Protein AF-A0A1M7CCT6-F1 (afdb_monomer)

Mean predicted aligned error: 11.9 Å

Foldseek 3Di:
DPPPPDDDDDPVVVVVVVVVVPDDPVPDDCVVPDDDPDCVVPDPCPVPDDDDDDDDDDDDPVLQVVLCVPDDPPDHSVNVVVVVVVVVVVVVVVVVVVVVD

Organism: NCBI:txid722472

Secondary structure (DSSP, 8-state):
-----PPPPPHHHHHHHHHHHTS-GGG---TTS------TT--TTTT--PPPPP------HHHHHHHHHH--TTS-HHH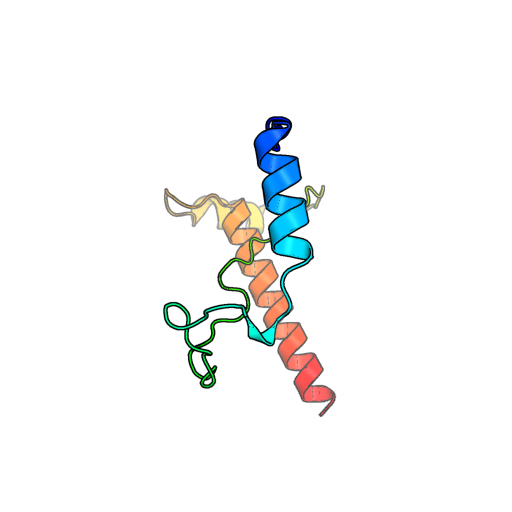HHHHHHHHHHHHHHHHHHHTT-

Radius of gyration: 24.82 Å; Cα contacts (8 Å, |Δi|>4): 13; chains: 1; bounding box: 50×38×59 Å

Nearest PDB structures (foldseek):
  8xgc-assembly1_2  TM=2.099E-01  e=8.785E+00  Saccharomyces cerevisiae

InterPro domains:
  IPR025528 BrnA antitoxin of type II toxin-antitoxin system [PF14384] (35-89)

Sequence (101 aa):
MKKGTSKRLSSKQLAELKSLAALPDSAIDTSDAPELLDWSGAKRGLFYRPVKQQLTLRLDADVVDWFKRHTKSDEGYQTRINRALREYVQGQAARSRRSRA

Structure (mmCIF, N/CA/C/O backbo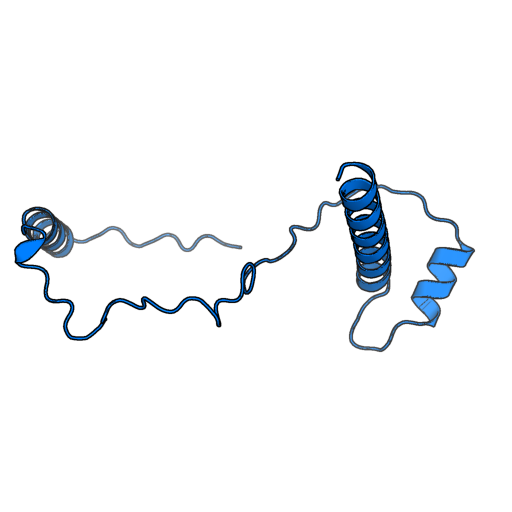ne):
data_AF-A0A1M7CCT6-F1
#
_entry.id   AF-A0A1M7CCT6-F1
#
loop_
_atom_site.group_PDB
_atom_site.id
_atom_site.type_symbol
_atom_site.label_atom_id
_atom_site.label_alt_id
_atom_site.label_comp_id
_atom_site.label_asym_id
_atom_site.label_entity_id
_atom_site.labe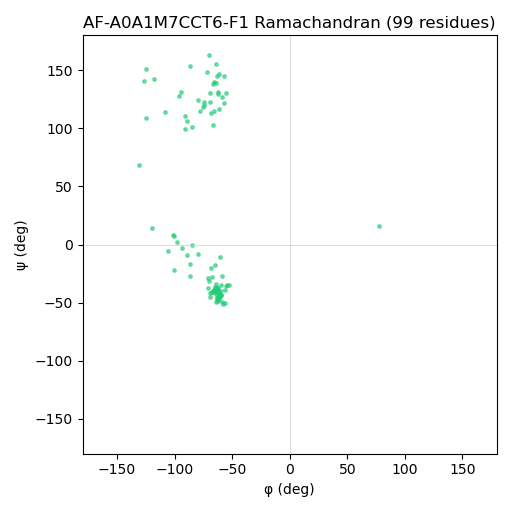l_seq_id
_atom_site.pdbx_PDB_ins_code
_atom_site.Cartn_x
_atom_site.Cartn_y
_atom_site.Cartn_z
_atom_site.occupancy
_atom_site.B_iso_or_equiv
_atom_site.auth_seq_id
_atom_site.auth_comp_id
_atom_site.auth_asym_id
_atom_site.auth_atom_id
_atom_site.pdbx_PDB_model_num
ATOM 1 N N . MET A 1 1 ? 6.993 3.963 8.734 1.00 44.88 1 MET A N 1
ATOM 2 C CA . MET A 1 1 ? 5.982 4.709 9.518 1.00 44.88 1 MET A CA 1
ATOM 3 C C . MET A 1 1 ? 6.361 4.586 10.985 1.00 44.88 1 MET A C 1
ATOM 5 O O . MET A 1 1 ? 6.458 3.461 11.459 1.00 44.88 1 MET A O 1
ATOM 9 N N . LYS A 1 2 ? 6.652 5.690 11.686 1.00 44.38 2 LYS A N 1
ATOM 10 C CA . LYS A 1 2 ? 6.833 5.643 13.145 1.00 44.38 2 LYS A CA 1
ATOM 11 C C . LYS A 1 2 ? 5.459 5.335 13.744 1.00 44.38 2 LYS A C 1
ATOM 13 O O . LYS A 1 2 ? 4.545 6.134 13.570 1.00 44.38 2 LYS A O 1
ATOM 18 N N . LYS A 1 3 ? 5.278 4.158 14.354 1.00 55.00 3 LYS A N 1
ATOM 19 C CA . LYS A 1 3 ? 4.059 3.872 15.122 1.00 55.00 3 LYS A CA 1
ATOM 20 C C . LYS A 1 3 ? 4.017 4.899 16.251 1.00 55.00 3 LYS A C 1
ATOM 22 O O . LYS A 1 3 ? 4.943 4.937 17.057 1.00 55.00 3 LYS A O 1
ATOM 27 N N . GLY A 1 4 ? 3.004 5.762 16.260 1.00 58.41 4 GLY A N 1
ATOM 28 C CA . GLY A 1 4 ? 2.770 6.646 17.394 1.00 58.41 4 GLY A CA 1
ATOM 29 C C . GLY A 1 4 ? 2.598 5.777 18.633 1.00 58.41 4 GLY A C 1
ATOM 30 O O . GLY A 1 4 ? 1.760 4.876 18.644 1.00 58.41 4 GLY A O 1
ATOM 31 N N . THR A 1 5 ? 3.435 5.981 19.643 1.00 63.81 5 THR A N 1
ATOM 32 C CA . THR A 1 5 ? 3.254 5.354 20.946 1.00 63.81 5 THR A CA 1
ATOM 33 C C . THR A 1 5 ? 1.982 5.943 21.549 1.00 63.81 5 THR A C 1
ATOM 35 O O . THR A 1 5 ? 1.959 7.098 21.970 1.00 63.81 5 THR A O 1
ATOM 38 N N . SER A 1 6 ? 0.885 5.180 21.519 1.00 70.69 6 SER A N 1
ATOM 39 C CA . SER A 1 6 ? -0.353 5.585 22.187 1.00 70.69 6 SER A CA 1
ATOM 40 C C . SER A 1 6 ? -0.047 5.853 23.658 1.00 70.69 6 SER A C 1
ATOM 42 O O . SER A 1 6 ? 0.580 5.024 24.323 1.00 70.69 6 SER A O 1
ATOM 44 N N . LYS A 1 7 ? -0.479 7.009 24.173 1.00 80.25 7 LYS A N 1
ATOM 45 C CA . LYS A 1 7 ? -0.404 7.307 25.608 1.00 80.25 7 LYS A CA 1
ATOM 46 C C . LYS A 1 7 ? -1.160 6.222 26.382 1.00 80.25 7 LYS A C 1
ATOM 48 O O . LYS A 1 7 ? -2.167 5.702 25.897 1.00 80.25 7 LYS A O 1
ATOM 53 N N . ARG A 1 8 ? -0.672 5.872 27.577 1.00 85.25 8 ARG A N 1
ATOM 54 C CA . ARG A 1 8 ? -1.404 4.970 28.476 1.00 85.25 8 ARG A CA 1
ATOM 55 C C . ARG A 1 8 ? -2.714 5.627 28.904 1.00 85.25 8 ARG A C 1
ATOM 57 O O . ARG A 1 8 ? -2.739 6.824 29.182 1.00 85.25 8 ARG A O 1
ATOM 64 N N . LEU A 1 9 ? -3.776 4.827 28.948 1.00 86.69 9 LEU A N 1
ATOM 65 C CA . LEU A 1 9 ? -5.090 5.256 29.414 1.00 86.69 9 LEU A CA 1
ATOM 66 C C . LEU A 1 9 ? -5.027 5.606 30.905 1.00 86.69 9 LEU A C 1
ATOM 68 O O . LEU A 1 9 ? -4.372 4.916 31.688 1.00 86.69 9 LEU A O 1
ATOM 72 N N . SER A 1 10 ? -5.717 6.675 31.287 1.00 92.44 10 SER A N 1
ATOM 73 C CA . SER A 1 10 ? -5.933 7.027 32.692 1.00 92.44 10 SER A CA 1
ATOM 74 C C . SER A 1 10 ? -6.887 6.039 33.373 1.00 92.44 10 SER A C 1
ATOM 76 O O . SER A 1 10 ? -7.653 5.327 32.719 1.00 92.44 10 SER A O 1
ATOM 78 N N . SER A 1 11 ? -6.890 6.027 34.707 1.00 91.38 11 SER A N 1
ATOM 79 C CA . SER A 1 11 ? -7.826 5.224 35.506 1.00 91.38 11 SER A CA 1
ATOM 80 C C . SER A 1 11 ? -9.292 5.526 35.175 1.00 91.38 11 SER A C 1
ATOM 82 O O . SER A 1 11 ? -10.092 4.600 35.062 1.00 91.38 11 SER A O 1
ATOM 84 N N . LYS A 1 12 ? -9.629 6.803 34.945 1.00 94.31 12 LYS A N 1
ATOM 85 C CA . LYS A 1 12 ? -10.974 7.238 34.545 1.00 94.31 12 LYS A CA 1
ATOM 86 C C . LYS A 1 12 ? -11.390 6.634 33.200 1.00 94.31 12 LYS A C 1
ATOM 88 O O . LYS A 1 12 ? -12.472 6.070 33.103 1.00 94.31 12 LYS A O 1
ATOM 93 N N . GLN A 1 13 ? -10.508 6.680 32.201 1.00 94.75 13 GLN A N 1
ATOM 94 C CA . GLN A 1 13 ? -10.777 6.107 30.875 1.00 94.75 13 GLN A CA 1
ATOM 95 C C . GLN A 1 13 ? -10.935 4.583 30.924 1.00 94.75 13 GLN A C 1
ATOM 97 O O . GLN A 1 13 ? -11.771 4.023 30.224 1.00 94.75 13 GLN A O 1
ATOM 102 N N . LEU A 1 14 ? -10.161 3.893 31.768 1.00 93.44 14 LEU A N 1
ATOM 103 C CA . LEU A 1 14 ? -10.319 2.450 31.968 1.00 93.44 14 LEU A CA 1
ATOM 104 C C . LEU A 1 14 ? -11.662 2.095 32.619 1.00 93.44 14 LEU A C 1
ATOM 106 O O . LEU A 1 14 ? -12.270 1.095 32.245 1.00 93.44 14 LEU A O 1
ATOM 110 N N . ALA A 1 15 ? -12.121 2.889 33.588 1.00 94.56 15 ALA A N 1
ATOM 111 C CA . ALA A 1 15 ? -13.423 2.691 34.222 1.00 94.56 15 ALA A CA 1
ATOM 112 C C . ALA A 1 15 ? -14.583 2.943 33.241 1.00 94.56 15 ALA A C 1
ATOM 114 O O . ALA A 1 15 ? -15.542 2.173 33.206 1.00 94.56 15 ALA A O 1
ATOM 115 N N . GLU A 1 16 ? -14.461 3.972 32.404 1.00 95.00 16 GLU A N 1
ATOM 116 C CA . GLU A 1 16 ? -15.415 4.277 31.335 1.00 95.00 16 GLU A CA 1
ATOM 117 C C . GLU A 1 16 ? -15.492 3.140 30.306 1.00 95.00 16 GLU A C 1
ATOM 119 O O . GLU A 1 16 ? -16.577 2.632 30.042 1.00 95.00 16 GLU A O 1
ATOM 124 N N . LEU A 1 17 ? -14.349 2.640 29.819 1.00 93.69 17 LEU A N 1
ATOM 125 C CA . LEU A 1 17 ? -14.311 1.496 28.899 1.00 93.69 17 LEU A CA 1
ATOM 126 C C . LEU A 1 17 ? -14.931 0.230 29.498 1.00 93.69 17 LEU A C 1
ATOM 128 O O . LEU A 1 17 ? -15.635 -0.488 28.795 1.00 93.69 17 LEU A O 1
ATOM 132 N N . LYS A 1 18 ? -14.697 -0.047 30.788 1.00 95.25 18 LYS A N 1
ATOM 133 C CA . LYS A 1 18 ? -15.346 -1.175 31.478 1.00 95.25 18 LYS A CA 1
ATOM 134 C C . LYS A 1 18 ? -16.863 -1.014 31.540 1.00 95.25 18 LYS A C 1
ATOM 136 O O . LYS A 1 18 ? -17.570 -2.004 31.414 1.00 95.25 18 LYS A O 1
ATOM 141 N N . SER A 1 19 ? -17.340 0.215 31.729 1.00 93.19 19 SER A N 1
ATOM 142 C CA . SER A 1 19 ? -18.774 0.517 31.768 1.00 93.19 19 SER A CA 1
ATOM 143 C C . SER A 1 19 ? -19.405 0.343 30.385 1.00 93.19 19 SER A C 1
ATOM 145 O O . SER A 1 19 ? -20.430 -0.317 30.266 1.00 93.19 19 SER A O 1
ATOM 147 N N . LEU A 1 20 ? -18.750 0.850 29.334 1.00 92.56 20 LEU A N 1
ATOM 148 C CA . LEU A 1 20 ? -19.189 0.681 27.945 1.00 92.56 20 LEU A CA 1
ATOM 149 C C . LEU A 1 20 ? -19.187 -0.789 27.509 1.00 92.56 20 LEU A C 1
ATOM 151 O O . LEU A 1 20 ? -20.123 -1.229 26.859 1.00 92.56 20 LEU A O 1
ATOM 155 N N . ALA A 1 21 ? -18.177 -1.568 27.902 1.00 92.88 21 ALA A N 1
ATOM 156 C CA . ALA A 1 21 ? -18.097 -2.992 27.570 1.00 92.88 21 ALA A CA 1
ATOM 157 C C . ALA A 1 21 ? -19.162 -3.853 28.274 1.00 92.88 21 ALA A C 1
ATOM 159 O O . ALA A 1 21 ? -19.423 -4.970 27.839 1.00 92.88 21 ALA A O 1
ATOM 160 N N . ALA A 1 22 ? -19.741 -3.363 29.374 1.00 94.62 22 ALA A N 1
ATOM 161 C CA . ALA A 1 22 ? -20.829 -4.028 30.087 1.00 94.62 22 ALA A CA 1
ATOM 162 C C . ALA A 1 22 ? -22.222 -3.629 29.564 1.00 94.62 22 ALA A C 1
ATOM 164 O O . ALA A 1 22 ? -23.217 -4.225 29.979 1.00 94.62 22 ALA A O 1
ATOM 165 N N . LEU A 1 23 ? -22.307 -2.622 28.686 1.00 93.94 23 LEU A N 1
ATOM 166 C CA . LEU A 1 23 ? -23.555 -2.203 28.059 1.00 93.94 23 LEU A CA 1
ATOM 167 C C . LEU A 1 23 ? -24.020 -3.291 27.068 1.00 93.94 23 LEU A C 1
ATOM 169 O O . LEU A 1 23 ? -23.214 -3.732 26.250 1.00 93.94 23 LEU A O 1
ATOM 173 N N . PRO A 1 24 ? -25.288 -3.737 27.113 1.00 95.44 24 PRO A N 1
ATOM 174 C CA . PRO A 1 24 ? -25.804 -4.690 26.135 1.00 95.44 24 PRO A CA 1
ATOM 175 C C . PRO A 1 24 ? -25.995 -4.030 24.763 1.00 95.44 24 PRO A C 1
ATOM 177 O O . PRO A 1 24 ? -26.385 -2.865 24.687 1.00 95.44 24 PRO A O 1
ATOM 180 N N . ASP A 1 25 ? -25.827 -4.805 23.688 1.00 90.31 25 ASP A N 1
ATOM 181 C CA . ASP A 1 25 ? -25.942 -4.317 22.304 1.00 90.31 25 ASP A CA 1
ATOM 182 C C . ASP A 1 25 ? -27.280 -3.616 22.014 1.00 90.31 25 ASP A C 1
ATOM 184 O O . ASP A 1 25 ? -27.325 -2.622 21.298 1.00 90.31 25 ASP A O 1
ATOM 188 N N . SER A 1 26 ? -28.375 -4.074 22.629 1.00 91.69 26 SER A N 1
ATOM 189 C CA . SER A 1 26 ? -29.710 -3.478 22.471 1.00 91.69 26 SER A CA 1
ATOM 190 C C . SER A 1 26 ? -29.833 -2.052 23.017 1.00 91.69 26 SER A C 1
ATOM 192 O O . SER A 1 26 ? -30.809 -1.372 22.717 1.00 91.69 26 SER A O 1
ATOM 194 N N . ALA A 1 27 ? -28.900 -1.626 23.871 1.00 91.94 27 ALA A N 1
ATOM 195 C CA . ALA A 1 27 ? -28.854 -0.281 24.435 1.00 91.94 27 ALA A CA 1
ATOM 196 C C . ALA A 1 27 ? -27.882 0.644 23.678 1.00 91.94 27 ALA A C 1
ATOM 198 O O . ALA A 1 27 ? -27.710 1.795 24.080 1.00 91.94 27 ALA A O 1
ATOM 199 N N . ILE A 1 28 ? -27.240 0.161 22.608 1.00 90.81 28 ILE A N 1
ATOM 200 C CA . ILE A 1 28 ? -26.365 0.972 21.760 1.00 90.81 28 ILE A CA 1
ATOM 201 C C . ILE A 1 28 ? -27.234 1.820 20.827 1.00 90.81 28 ILE A C 1
ATOM 203 O O . ILE A 1 28 ? -27.929 1.301 19.954 1.00 90.81 28 ILE A O 1
ATOM 207 N N . ASP A 1 29 ? -27.176 3.137 21.005 1.00 90.44 29 ASP A N 1
ATOM 208 C CA . ASP A 1 29 ? -27.789 4.092 20.086 1.00 90.44 29 ASP A CA 1
ATOM 209 C C . ASP A 1 29 ? -26.959 4.182 18.796 1.00 90.44 29 ASP A C 1
ATOM 211 O O . ASP A 1 29 ? -25.761 4.456 18.836 1.00 90.44 29 ASP A O 1
ATOM 215 N N . THR A 1 30 ? -27.602 3.915 17.660 1.00 90.88 30 THR A N 1
ATOM 216 C CA . THR A 1 30 ? -27.013 3.969 16.308 1.00 90.88 30 THR A CA 1
ATOM 217 C C . THR A 1 30 ? -27.722 4.987 15.413 1.00 90.88 30 THR A C 1
ATOM 219 O O . THR A 1 30 ? -27.548 4.982 14.194 1.00 90.88 30 THR A O 1
ATOM 222 N N . SER A 1 31 ? -28.537 5.874 15.995 1.00 90.62 31 SER A N 1
ATOM 223 C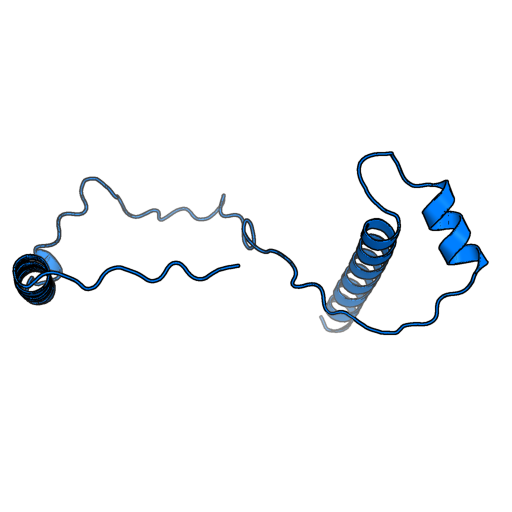 CA . SER A 1 31 ? -29.350 6.846 15.252 1.00 90.62 31 SER A CA 1
ATOM 224 C C . SER A 1 31 ? -28.536 7.802 14.368 1.00 90.62 31 SER A C 1
ATOM 226 O O . SER A 1 31 ? -29.041 8.264 13.342 1.00 90.62 31 SER A O 1
ATOM 228 N N . ASP A 1 32 ? -27.278 8.071 14.718 1.00 92.38 32 ASP A N 1
ATOM 229 C CA . ASP A 1 32 ? -26.340 8.909 13.964 1.00 92.38 32 ASP A CA 1
ATOM 230 C C . ASP A 1 32 ? -25.559 8.149 12.875 1.00 92.38 32 ASP A C 1
ATOM 232 O O . ASP A 1 32 ? -25.001 8.764 11.961 1.00 92.38 32 ASP A O 1
ATOM 236 N N . ALA A 1 33 ? -25.540 6.819 12.942 1.00 89.06 33 ALA A N 1
ATOM 237 C CA . ALA A 1 33 ? -24.807 5.936 12.046 1.00 89.06 33 ALA A CA 1
ATOM 238 C C . ALA A 1 33 ? -25.724 4.816 11.518 1.00 89.06 33 ALA A C 1
ATOM 240 O O . ALA A 1 33 ? -25.533 3.647 11.865 1.00 89.06 33 ALA A O 1
ATOM 241 N N . PRO A 1 34 ? -26.716 5.149 10.666 1.00 87.12 34 PRO A N 1
ATOM 242 C CA . PRO A 1 34 ? -27.633 4.157 10.121 1.00 87.12 34 PRO A CA 1
ATOM 243 C C . PRO A 1 34 ? -26.886 3.112 9.285 1.00 87.12 34 PRO A C 1
ATOM 245 O O . PRO A 1 34 ? -25.912 3.416 8.589 1.00 87.12 34 PRO A O 1
ATOM 248 N N . GLU A 1 35 ? -27.374 1.873 9.315 1.00 87.62 35 GLU A N 1
ATOM 249 C CA . GLU A 1 35 ? -26.789 0.783 8.539 1.00 87.62 35 GLU A CA 1
ATOM 250 C C . GLU A 1 35 ? -26.874 1.054 7.030 1.00 87.62 35 GLU A C 1
ATOM 252 O O . GLU A 1 35 ? -27.937 1.343 6.475 1.00 87.62 35 GLU A O 1
ATOM 257 N N . LEU A 1 36 ? -25.740 0.915 6.337 1.00 88.31 36 LEU A N 1
ATOM 258 C CA . LEU A 1 36 ? -25.689 1.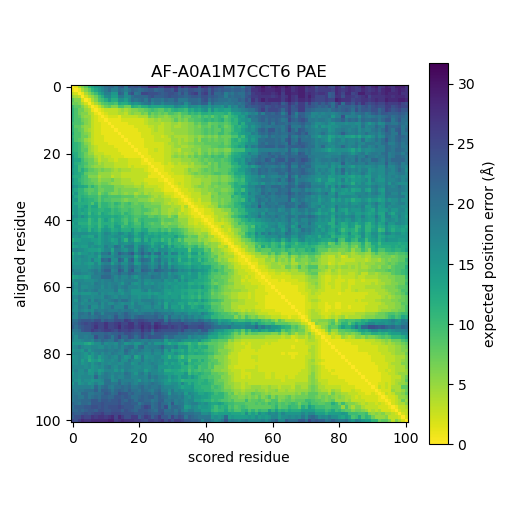008 4.883 1.00 88.31 36 LEU A CA 1
ATOM 259 C C . LEU A 1 36 ? -25.920 -0.375 4.262 1.00 88.31 36 LEU A C 1
ATOM 261 O O . LEU A 1 36 ? -25.039 -1.237 4.278 1.00 88.31 36 LEU A O 1
ATOM 265 N N . LEU A 1 37 ? -27.109 -0.574 3.693 1.00 88.69 37 LEU A N 1
ATOM 266 C CA . LEU A 1 37 ? -27.490 -1.826 3.030 1.00 88.69 37 LEU A CA 1
ATOM 267 C C . LEU A 1 37 ? -27.076 -1.878 1.550 1.00 88.69 37 LEU A C 1
ATOM 269 O O . LEU A 1 37 ? -26.838 -2.962 1.019 1.00 88.69 37 LEU A O 1
ATOM 273 N N . ASP A 1 38 ? -26.963 -0.727 0.879 1.00 90.44 38 ASP A N 1
ATOM 274 C CA . ASP A 1 38 ? -26.544 -0.664 -0.523 1.00 90.44 38 ASP A CA 1
ATOM 275 C C . ASP A 1 38 ? -25.020 -0.513 -0.650 1.00 90.44 38 ASP A C 1
ATOM 277 O O . ASP A 1 38 ? -24.439 0.533 -0.358 1.00 90.44 38 ASP A O 1
ATOM 281 N N . TRP A 1 39 ? -24.375 -1.571 -1.141 1.00 88.00 39 TRP A N 1
ATOM 282 C CA . TRP A 1 39 ? -22.932 -1.627 -1.384 1.00 88.00 39 TRP A CA 1
ATOM 283 C C . TRP A 1 39 ? -22.553 -1.447 -2.860 1.00 88.00 39 TRP A C 1
ATOM 285 O O . TRP A 1 39 ? -21.383 -1.614 -3.215 1.00 88.00 39 TRP A O 1
ATOM 295 N N . SER A 1 40 ? -23.501 -1.099 -3.734 1.00 87.62 40 SER A N 1
ATOM 296 C CA . SER A 1 40 ? -23.283 -0.957 -5.182 1.00 87.62 40 SER A CA 1
ATOM 297 C C . SER A 1 40 ? -22.154 0.028 -5.533 1.00 87.62 40 SER A C 1
ATOM 299 O O . SER A 1 40 ? -21.364 -0.222 -6.445 1.00 87.62 40 SER A O 1
ATOM 301 N N . GLY A 1 41 ? -22.009 1.110 -4.760 1.00 84.06 41 GLY A N 1
ATOM 302 C CA . GLY A 1 41 ? -20.945 2.110 -4.906 1.00 84.06 41 GLY A CA 1
ATOM 303 C C . GLY A 1 41 ? -19.617 1.784 -4.205 1.00 84.06 41 GLY A C 1
ATOM 304 O O . GLY A 1 41 ? -18.675 2.582 -4.271 1.00 84.06 41 GLY A O 1
ATOM 305 N N . ALA A 1 42 ? -19.504 0.648 -3.511 1.00 84.88 42 ALA A N 1
ATOM 306 C CA . ALA A 1 42 ? -18.341 0.355 -2.682 1.00 84.88 42 ALA A CA 1
ATOM 307 C C . ALA A 1 42 ? -17.073 0.096 -3.520 1.00 84.88 42 ALA A C 1
ATOM 309 O O . ALA A 1 42 ? -16.987 -0.828 -4.333 1.00 84.88 42 ALA A O 1
ATOM 310 N N . LYS A 1 43 ? -16.020 0.886 -3.277 1.00 82.25 43 LYS A N 1
ATOM 311 C CA . LYS A 1 43 ? -14.719 0.731 -3.947 1.00 82.25 43 LYS A CA 1
ATOM 312 C C . LYS A 1 43 ? -13.808 -0.199 -3.154 1.00 82.25 43 LYS A C 1
ATOM 314 O O . LYS A 1 43 ? -13.139 0.212 -2.204 1.00 82.25 43 LYS A O 1
ATOM 319 N N . ARG A 1 44 ? -13.721 -1.461 -3.579 1.00 76.69 44 ARG A N 1
ATOM 320 C CA . ARG A 1 44 ? -12.743 -2.404 -3.014 1.00 76.69 44 ARG A CA 1
ATOM 321 C C . ARG A 1 44 ? -11.318 -1.918 -3.278 1.00 76.69 44 ARG A C 1
ATOM 323 O O . ARG A 1 44 ? -10.964 -1.589 -4.405 1.00 76.69 44 ARG A O 1
ATOM 330 N N . GLY A 1 45 ? -10.492 -1.906 -2.233 1.00 73.88 45 GLY A N 1
ATOM 331 C CA . GLY A 1 45 ? -9.076 -1.556 -2.348 1.00 73.88 45 GLY A CA 1
ATOM 332 C C . GLY A 1 45 ? -8.783 -0.059 -2.478 1.00 73.88 45 GLY A C 1
ATOM 333 O O . GLY A 1 45 ? -7.658 0.282 -2.826 1.00 73.88 45 GLY A O 1
ATOM 334 N N . LEU A 1 46 ? -9.732 0.833 -2.161 1.00 76.06 46 LEU A N 1
ATOM 335 C CA . LEU A 1 46 ? -9.525 2.291 -2.220 1.00 76.06 46 LEU A CA 1
ATOM 336 C C . LEU A 1 46 ? -8.278 2.759 -1.443 1.00 76.06 46 LEU A C 1
ATOM 338 O O . LEU A 1 46 ? -7.577 3.670 -1.874 1.00 76.06 46 LEU A O 1
ATOM 342 N N . PHE A 1 47 ? -7.968 2.100 -0.323 1.00 78.00 47 PHE A N 1
ATOM 343 C CA . PHE A 1 47 ? -6.800 2.404 0.511 1.00 78.00 47 PHE A CA 1
ATOM 344 C C . PHE A 1 47 ? -5.616 1.456 0.297 1.00 78.00 47 PHE A C 1
ATOM 346 O O . PHE A 1 47 ? -4.633 1.522 1.041 1.00 78.00 47 PHE A O 1
ATOM 353 N N . TYR A 1 48 ? -5.685 0.564 -0.694 1.00 79.25 48 TYR A N 1
ATOM 354 C CA . TYR A 1 48 ? -4.599 -0.365 -0.965 1.00 79.25 48 TYR A CA 1
ATOM 355 C C . TYR A 1 48 ? -3.358 0.399 -1.436 1.00 79.25 48 TYR A C 1
ATOM 357 O O . TYR A 1 48 ? -3.333 1.001 -2.509 1.00 79.25 48 TYR A O 1
ATOM 365 N N . ARG A 1 49 ? -2.301 0.346 -0.624 1.00 76.25 49 ARG A N 1
ATOM 366 C CA . ARG A 1 49 ? -0.974 0.855 -0.971 1.00 76.25 49 ARG A CA 1
ATOM 367 C C . ARG A 1 49 ? -0.045 -0.335 -1.186 1.00 76.25 49 ARG A C 1
ATOM 369 O O . ARG A 1 49 ? 0.221 -1.057 -0.225 1.00 76.25 49 ARG A O 1
ATOM 376 N N . PRO A 1 50 ? 0.453 -0.563 -2.413 1.00 78.94 50 PRO A N 1
ATOM 377 C CA . PRO A 1 50 ? 1.405 -1.632 -2.657 1.00 78.94 50 PRO A CA 1
ATOM 378 C C . PRO A 1 50 ? 2.655 -1.450 -1.795 1.00 78.94 50 PRO A C 1
ATOM 380 O O . PRO A 1 50 ? 3.293 -0.396 -1.832 1.00 78.94 50 PRO A O 1
ATOM 383 N N . VAL A 1 51 ? 3.026 -2.489 -1.052 1.00 84.44 51 VAL A N 1
ATOM 384 C CA . VAL A 1 51 ? 4.323 -2.539 -0.377 1.00 84.44 51 VAL A CA 1
ATOM 385 C C . VAL A 1 51 ? 5.383 -2.802 -1.443 1.00 84.44 51 VAL A C 1
ATOM 387 O O . VAL A 1 51 ? 5.316 -3.800 -2.157 1.00 84.44 51 VAL A O 1
ATOM 390 N N . LYS A 1 52 ? 6.337 -1.880 -1.593 1.00 83.62 52 LYS A N 1
ATOM 391 C CA . LYS A 1 52 ? 7.477 -2.059 -2.498 1.00 83.62 52 LYS A CA 1
ATOM 392 C C . LYS A 1 52 ? 8.502 -2.957 -1.811 1.00 83.62 52 LYS A C 1
ATOM 394 O O . LYS A 1 52 ? 8.950 -2.637 -0.714 1.00 83.62 52 LYS A O 1
ATOM 399 N N . GLN A 1 53 ? 8.878 -4.050 -2.462 1.00 86.44 53 GLN A N 1
ATOM 400 C CA . GLN A 1 53 ? 9.975 -4.904 -2.021 1.00 86.44 53 GLN A CA 1
ATOM 401 C C . GLN A 1 53 ? 11.243 -4.512 -2.783 1.00 86.44 53 GLN A C 1
ATOM 403 O O . GLN A 1 53 ? 11.225 -4.430 -4.011 1.00 86.44 53 GLN A O 1
ATOM 408 N N . GLN A 1 54 ? 12.333 -4.248 -2.062 1.00 87.81 54 GLN A N 1
ATOM 409 C CA . GLN A 1 54 ? 13.634 -4.005 -2.678 1.00 87.81 54 GLN A CA 1
ATOM 410 C C . GLN A 1 54 ? 14.211 -5.343 -3.150 1.00 87.81 54 GLN A C 1
ATOM 412 O O . GLN A 1 54 ? 14.437 -6.244 -2.346 1.00 87.81 54 GLN A O 1
ATOM 417 N N . LEU A 1 55 ? 14.424 -5.467 -4.458 1.00 88.31 55 LEU A N 1
ATOM 418 C CA . LEU A 1 55 ? 15.006 -6.638 -5.107 1.00 88.31 55 LEU A CA 1
ATOM 419 C C . LEU A 1 55 ? 16.188 -6.183 -5.967 1.00 88.31 55 LEU A C 1
ATOM 421 O O . LEU A 1 55 ? 16.098 -5.161 -6.647 1.00 88.31 55 LEU A O 1
ATOM 425 N N . THR A 1 56 ? 17.266 -6.965 -5.983 1.00 91.38 56 THR A N 1
ATOM 426 C CA . THR A 1 56 ? 18.347 -6.802 -6.961 1.00 91.38 56 THR A CA 1
ATOM 427 C C . THR A 1 56 ? 17.971 -7.562 -8.233 1.00 91.38 56 THR A C 1
ATOM 429 O O . THR A 1 56 ? 18.078 -8.785 -8.278 1.00 91.38 56 THR A O 1
ATOM 432 N N . LEU A 1 57 ? 17.500 -6.846 -9.255 1.00 90.69 57 LEU A N 1
ATOM 433 C CA . LEU A 1 57 ? 17.128 -7.392 -10.565 1.00 90.69 57 LEU A CA 1
ATOM 434 C C . LEU A 1 57 ? 18.013 -6.773 -11.652 1.00 90.69 57 LEU A C 1
ATOM 436 O O . LEU A 1 57 ? 18.322 -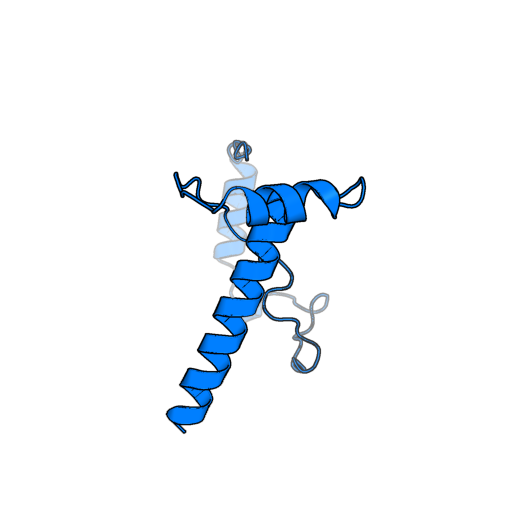5.583 -11.596 1.00 90.69 57 LEU A O 1
ATOM 440 N N . ARG A 1 58 ? 18.390 -7.573 -12.653 1.00 93.19 58 ARG A N 1
ATOM 441 C CA . ARG A 1 58 ? 19.044 -7.082 -13.870 1.00 93.19 58 ARG A CA 1
ATOM 442 C C . ARG A 1 58 ? 17.988 -6.845 -14.947 1.00 93.19 58 ARG A C 1
ATOM 444 O O . ARG A 1 58 ? 17.145 -7.706 -15.171 1.00 93.19 58 ARG A O 1
ATOM 451 N N . LEU A 1 59 ? 18.044 -5.677 -15.572 1.00 93.06 59 LEU A N 1
ATOM 452 C CA . LEU A 1 59 ? 17.237 -5.289 -16.726 1.00 93.06 59 LEU A CA 1
ATOM 453 C C . LEU A 1 59 ? 18.191 -4.864 -17.839 1.00 93.06 59 LEU A C 1
ATOM 455 O O . LEU A 1 59 ? 19.278 -4.360 -17.540 1.00 93.06 59 LEU A O 1
ATOM 459 N N . ASP A 1 60 ? 17.773 -5.041 -19.087 1.00 96.12 60 ASP A N 1
ATOM 460 C CA . ASP A 1 60 ? 18.572 -4.633 -20.237 1.00 96.12 60 ASP A CA 1
ATOM 461 C C . ASP A 1 60 ? 18.788 -3.115 -20.249 1.00 96.12 60 ASP A C 1
ATOM 463 O O . ASP A 1 60 ? 17.940 -2.323 -19.814 1.00 96.12 60 ASP A O 1
ATOM 467 N N . ALA A 1 61 ? 19.972 -2.707 -20.704 1.00 95.81 61 ALA A N 1
ATOM 468 C CA . ALA A 1 61 ? 20.402 -1.314 -20.645 1.00 95.81 61 ALA A CA 1
ATOM 469 C C . ALA A 1 61 ? 19.514 -0.400 -21.503 1.00 95.81 61 ALA A C 1
ATOM 471 O O . ALA A 1 61 ? 19.164 0.699 -21.075 1.00 95.81 61 ALA A O 1
ATOM 472 N N . ASP A 1 62 ? 19.095 -0.877 -22.673 1.00 96.38 62 ASP A N 1
ATOM 473 C CA . ASP A 1 62 ? 18.209 -0.175 -23.602 1.00 96.38 62 ASP A CA 1
ATOM 474 C C . ASP A 1 62 ? 16.807 0.047 -23.017 1.00 96.38 62 ASP A C 1
ATOM 476 O O . ASP A 1 62 ? 16.257 1.146 -23.123 1.00 96.38 62 ASP A O 1
ATOM 480 N N . VAL A 1 63 ? 16.255 -0.949 -22.320 1.00 94.62 63 VAL A N 1
ATOM 481 C CA . VAL A 1 63 ? 14.972 -0.848 -21.616 1.00 94.62 63 VAL A CA 1
ATOM 482 C C . VAL A 1 63 ? 15.065 0.204 -20.515 1.00 94.62 63 VAL A C 1
ATOM 484 O O . VAL A 1 63 ? 14.204 1.084 -20.411 1.00 94.62 63 VAL A O 1
ATOM 487 N N . VAL A 1 64 ? 16.121 0.154 -19.699 1.00 94.00 64 VAL A N 1
ATOM 488 C CA . VAL A 1 64 ? 16.340 1.138 -18.630 1.00 94.00 64 VAL A CA 1
ATOM 489 C C . VAL A 1 64 ? 16.480 2.548 -19.207 1.00 94.00 64 VAL A C 1
ATOM 491 O O . VAL A 1 64 ? 15.861 3.486 -18.692 1.00 94.00 64 VAL A O 1
ATOM 494 N N . ASP A 1 65 ? 17.252 2.706 -20.278 1.00 95.31 65 ASP A N 1
ATOM 495 C CA . ASP A 1 65 ? 17.463 3.992 -20.938 1.00 95.31 65 ASP A CA 1
ATOM 496 C C . ASP A 1 65 ? 16.184 4.535 -21.569 1.00 95.31 65 ASP A C 1
ATOM 498 O O . ASP A 1 65 ? 15.899 5.732 -21.446 1.00 95.31 65 ASP A O 1
ATOM 502 N N . TRP A 1 66 ? 15.363 3.671 -22.165 1.00 95.06 66 TRP A N 1
ATOM 503 C CA . TRP A 1 66 ? 14.049 4.055 -22.660 1.00 95.06 66 TRP A CA 1
ATOM 504 C C . TRP A 1 66 ? 13.194 4.629 -21.528 1.00 95.06 66 TRP A C 1
ATOM 506 O O . TRP A 1 66 ? 12.698 5.753 -21.643 1.00 95.06 66 TRP A O 1
ATOM 516 N N . PHE A 1 67 ? 13.083 3.927 -20.394 1.00 93.88 67 PHE A N 1
ATOM 517 C CA . PHE A 1 67 ? 12.278 4.408 -19.269 1.00 93.88 67 PHE A CA 1
ATOM 518 C C . PHE A 1 67 ? 12.802 5.720 -18.693 1.00 93.88 67 PHE A C 1
ATOM 520 O O . PHE A 1 67 ? 11.982 6.579 -18.377 1.00 93.88 67 PHE A O 1
ATOM 527 N N . LYS A 1 68 ? 14.126 5.903 -18.596 1.00 91.75 68 LYS A N 1
ATOM 528 C CA . LYS A 1 68 ? 14.746 7.164 -18.151 1.00 91.75 68 LYS A CA 1
ATOM 529 C C . LYS A 1 68 ? 14.413 8.336 -19.075 1.00 91.75 68 LYS A C 1
ATOM 531 O O . LYS A 1 68 ? 14.073 9.405 -18.584 1.00 91.75 68 LYS A O 1
ATOM 536 N N . ARG A 1 69 ? 14.484 8.143 -20.396 1.00 92.00 69 ARG A N 1
ATOM 537 C CA . ARG A 1 69 ? 14.213 9.205 -21.387 1.00 92.00 69 ARG A CA 1
ATOM 538 C C . ARG A 1 69 ? 12.739 9.590 -21.459 1.00 92.00 69 ARG A C 1
ATOM 540 O O . ARG A 1 69 ? 12.421 10.727 -21.785 1.00 92.00 69 ARG A O 1
ATOM 547 N N . HIS A 1 70 ? 11.843 8.653 -21.162 1.00 86.94 70 HIS A N 1
ATOM 548 C CA . HIS A 1 70 ? 10.411 8.869 -21.331 1.00 86.94 70 HIS A CA 1
ATOM 549 C C . HIS A 1 70 ? 9.712 9.378 -20.063 1.00 86.94 70 HIS A C 1
ATOM 551 O O . HIS A 1 70 ? 8.511 9.641 -20.131 1.00 86.94 70 HIS A O 1
ATOM 557 N N . THR A 1 71 ? 10.387 9.538 -18.914 1.00 82.44 71 THR A N 1
ATOM 558 C CA . THR A 1 71 ? 9.753 10.037 -17.675 1.00 82.44 71 THR A CA 1
ATOM 559 C C . THR A 1 71 ? 9.304 11.494 -17.775 1.00 82.44 71 THR A C 1
ATOM 561 O O . THR A 1 71 ? 10.050 12.341 -18.252 1.00 82.44 71 THR A O 1
ATOM 564 N N . LYS A 1 72 ? 8.112 11.801 -17.250 1.00 72.75 72 LYS A N 1
ATOM 565 C CA . LYS A 1 72 ? 7.677 13.177 -16.957 1.00 72.75 72 LYS A CA 1
ATOM 566 C C . LYS A 1 72 ? 8.164 13.556 -15.551 1.00 72.75 72 LYS A C 1
ATOM 568 O O . LYS A 1 72 ? 8.385 12.670 -14.730 1.00 72.75 72 LYS A O 1
ATOM 573 N N . SER A 1 73 ? 8.360 14.852 -15.308 1.00 60.94 73 SER A N 1
ATOM 574 C CA . SER A 1 73 ? 9.136 15.404 -14.182 1.00 60.94 73 SER A CA 1
ATOM 575 C C . SER A 1 73 ? 8.640 15.051 -12.767 1.00 60.94 73 SER A C 1
ATOM 577 O O . SER A 1 73 ? 9.346 15.317 -11.798 1.00 60.94 73 SER A O 1
ATOM 579 N N . ASP A 1 74 ? 7.452 14.471 -12.630 1.00 73.00 74 ASP A N 1
ATOM 580 C CA . ASP A 1 74 ? 6.796 14.107 -11.373 1.00 73.00 74 ASP A CA 1
ATOM 581 C C . ASP A 1 74 ? 6.911 12.610 -11.017 1.00 73.00 74 ASP A C 1
ATOM 583 O O . ASP A 1 74 ? 6.814 12.239 -9.845 1.00 73.00 74 ASP A O 1
ATOM 587 N N . GLU A 1 75 ? 7.164 11.733 -11.995 1.00 79.94 75 GLU A N 1
ATOM 588 C CA . GLU A 1 75 ? 7.189 10.278 -11.812 1.00 79.94 75 GLU A CA 1
ATOM 589 C C . GLU A 1 75 ? 8.523 9.667 -12.281 1.00 79.94 75 GLU A C 1
ATOM 591 O O . GLU A 1 75 ? 8.794 9.549 -13.476 1.00 79.94 75 GLU A O 1
ATOM 596 N N . GLY A 1 76 ? 9.351 9.210 -11.333 1.00 88.25 76 GLY A N 1
ATOM 597 C CA . GLY A 1 76 ? 10.646 8.582 -11.629 1.00 88.25 76 GLY A CA 1
ATOM 598 C C . GLY A 1 76 ? 10.550 7.264 -12.417 1.00 88.25 76 GLY A C 1
ATOM 599 O O . GLY A 1 76 ? 9.563 6.527 -12.337 1.00 88.25 76 GLY A O 1
ATOM 600 N N . TYR A 1 77 ? 11.623 6.919 -13.138 1.00 91.62 77 TYR A N 1
ATOM 601 C CA . TYR A 1 77 ? 11.650 5.795 -14.090 1.00 91.62 77 TYR A CA 1
ATOM 602 C C . TYR A 1 77 ? 11.342 4.438 -13.436 1.00 91.62 77 TYR A C 1
ATOM 604 O O . TYR A 1 77 ? 10.650 3.609 -14.022 1.00 91.62 77 TYR A O 1
ATOM 612 N N . GLN A 1 78 ? 11.764 4.231 -12.184 1.00 89.81 78 GLN A N 1
ATOM 613 C CA . GLN A 1 78 ? 11.481 3.008 -11.422 1.00 89.81 78 GLN A CA 1
ATOM 614 C C . GLN A 1 78 ? 9.980 2.799 -11.179 1.00 89.81 78 GLN A C 1
ATOM 616 O O . GLN A 1 78 ? 9.488 1.672 -11.238 1.00 89.81 78 GLN A O 1
ATOM 621 N N . THR A 1 79 ? 9.230 3.877 -10.925 1.00 89.50 79 THR A N 1
ATOM 622 C CA . THR A 1 79 ? 7.775 3.800 -10.733 1.00 89.50 79 THR A CA 1
ATOM 623 C C . THR A 1 79 ? 7.091 3.359 -12.024 1.00 89.50 79 THR A C 1
ATOM 625 O O . THR A 1 79 ? 6.195 2.515 -11.981 1.00 89.50 79 THR A O 1
ATOM 628 N N . ARG A 1 80 ? 7.572 3.842 -13.175 1.00 90.88 80 ARG A N 1
ATOM 629 C CA . ARG A 1 80 ? 7.049 3.453 -14.490 1.00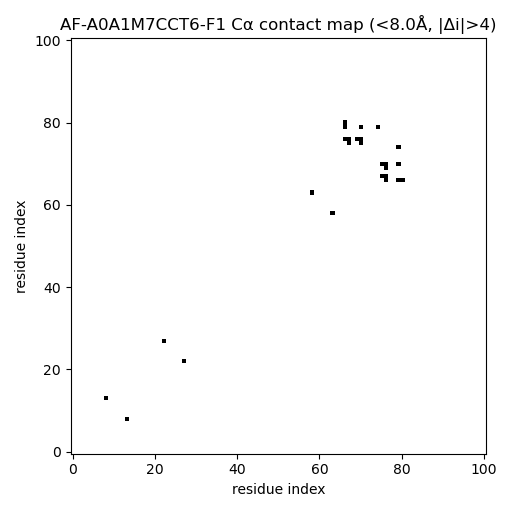 90.88 80 ARG A CA 1
ATOM 630 C C . ARG A 1 80 ? 7.359 2.013 -14.865 1.00 90.88 80 ARG A C 1
ATOM 632 O O .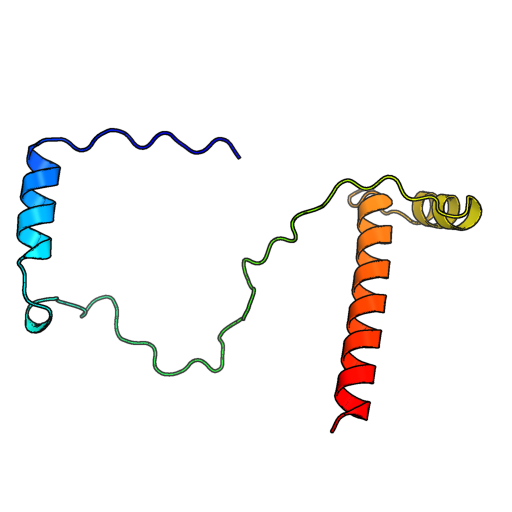 ARG A 1 80 ? 6.461 1.326 -15.343 1.00 90.88 80 ARG A O 1
ATOM 639 N N . ILE A 1 81 ? 8.577 1.548 -14.588 1.00 93.06 81 ILE A N 1
ATOM 640 C CA . ILE A 1 81 ? 8.943 0.134 -14.749 1.00 93.06 81 ILE A CA 1
ATOM 641 C C . ILE A 1 81 ? 7.988 -0.736 -13.924 1.00 93.06 81 ILE A C 1
ATOM 643 O O . ILE A 1 81 ? 7.370 -1.662 -14.442 1.00 93.06 81 ILE A O 1
ATOM 647 N N . ASN A 1 82 ? 7.792 -0.397 -12.648 1.00 91.94 82 ASN A N 1
ATOM 648 C CA . ASN A 1 82 ? 6.908 -1.161 -11.772 1.00 91.94 82 ASN A CA 1
ATOM 649 C C . ASN A 1 82 ? 5.433 -1.125 -12.225 1.00 91.94 82 ASN A C 1
ATOM 651 O O . ASN A 1 82 ? 4.714 -2.111 -12.056 1.00 91.94 82 ASN A O 1
ATOM 655 N N . ARG A 1 83 ? 4.970 -0.011 -12.809 1.00 90.56 83 ARG A N 1
ATOM 656 C CA . ARG A 1 83 ? 3.631 0.090 -13.412 1.00 90.56 83 ARG A CA 1
ATOM 657 C C . ARG A 1 83 ? 3.483 -0.856 -14.606 1.00 90.56 83 ARG A C 1
ATOM 659 O O . ARG A 1 83 ? 2.540 -1.640 -14.618 1.00 90.56 83 ARG A O 1
ATOM 666 N N . ALA A 1 84 ? 4.438 -0.849 -15.536 1.00 92.38 84 ALA A N 1
ATOM 667 C CA . ALA A 1 84 ? 4.419 -1.733 -16.703 1.00 92.38 84 ALA A CA 1
ATOM 668 C C . ALA A 1 84 ? 4.410 -3.221 -16.298 1.00 92.38 84 ALA A C 1
ATOM 670 O O . ALA A 1 84 ? 3.614 -4.009 -16.808 1.00 92.38 84 ALA A O 1
ATOM 671 N N . LEU A 1 85 ? 5.228 -3.599 -15.308 1.00 93.12 85 LEU A N 1
ATOM 672 C CA . LEU A 1 85 ? 5.235 -4.962 -14.764 1.00 93.12 85 LEU A CA 1
ATOM 673 C C . LEU A 1 85 ? 3.883 -5.346 -14.148 1.00 93.12 85 LEU A C 1
ATOM 675 O O . LEU A 1 85 ? 3.405 -6.465 -14.336 1.00 93.12 85 LEU A O 1
ATOM 679 N N . ARG A 1 86 ? 3.237 -4.422 -13.429 1.00 91.06 86 ARG A N 1
ATOM 680 C CA . ARG A 1 86 ? 1.913 -4.653 -12.836 1.00 91.06 86 ARG A CA 1
ATOM 681 C C . ARG A 1 86 ? 0.846 -4.889 -13.901 1.00 91.06 86 ARG A C 1
ATOM 683 O O . ARG A 1 86 ? 0.061 -5.823 -13.754 1.00 91.06 86 ARG A O 1
ATOM 690 N N . GLU A 1 87 ? 0.820 -4.067 -14.944 1.00 91.31 87 GLU A N 1
ATOM 691 C CA . GLU A 1 87 ? -0.117 -4.208 -16.065 1.00 91.31 87 GLU A CA 1
ATOM 692 C C . GLU A 1 87 ? 0.069 -5.556 -16.773 1.00 91.31 87 GLU A C 1
ATOM 694 O O . GLU A 1 87 ? -0.909 -6.271 -17.008 1.00 91.31 87 GLU A O 1
ATOM 699 N N . TYR A 1 88 ? 1.320 -5.964 -17.008 1.00 94.69 88 TYR A N 1
ATOM 700 C CA . TYR A 1 88 ? 1.637 -7.273 -17.579 1.00 94.69 88 TYR A CA 1
ATOM 701 C C . TYR A 1 88 ? 1.106 -8.431 -16.716 1.00 94.69 88 TYR A C 1
ATOM 703 O O . TYR A 1 88 ? 0.403 -9.312 -17.217 1.00 94.69 88 TYR A O 1
ATOM 711 N N . VAL A 1 89 ? 1.375 -8.412 -15.404 1.00 93.50 89 VAL A N 1
ATOM 712 C CA . VAL A 1 89 ? 0.902 -9.453 -14.472 1.00 93.50 89 VAL A CA 1
ATOM 713 C C . VAL A 1 89 ? -0.627 -9.513 -14.426 1.00 93.50 89 VAL A C 1
ATOM 715 O O . VAL A 1 89 ? -1.200 -10.603 -14.454 1.00 93.50 89 VAL A O 1
ATOM 718 N N . GLN A 1 90 ? -1.305 -8.363 -14.388 1.00 90.81 90 GLN A N 1
ATOM 719 C CA . GLN A 1 90 ? -2.771 -8.304 -14.390 1.00 90.81 90 GLN A CA 1
ATOM 720 C C . GLN A 1 90 ? -3.366 -8.857 -15.688 1.00 90.81 90 GLN A C 1
ATOM 722 O O . GLN A 1 90 ? -4.321 -9.636 -15.637 1.00 90.81 90 GLN A O 1
ATOM 727 N N . GLY A 1 91 ? -2.779 -8.512 -16.837 1.00 92.06 91 GLY A N 1
ATOM 728 C CA . GLY A 1 91 ? -3.182 -9.055 -18.132 1.00 92.06 91 GLY A CA 1
ATOM 729 C C . GLY A 1 91 ? -3.044 -10.579 -18.191 1.00 92.06 91 GLY A C 1
ATOM 730 O O . GLY A 1 91 ? -3.967 -11.268 -18.631 1.00 92.06 91 GLY A O 1
ATOM 731 N N . GLN A 1 92 ? -1.939 -11.123 -17.676 1.00 91.75 92 GLN A N 1
ATOM 732 C CA . GLN A 1 92 ? -1.719 -12.572 -17.623 1.00 91.75 92 GLN A CA 1
ATOM 733 C C . GLN A 1 92 ? -2.679 -13.275 -16.653 1.00 91.75 92 GLN A C 1
ATOM 735 O O . GLN A 1 92 ? -3.235 -14.322 -16.989 1.00 91.75 92 GLN A O 1
ATOM 740 N N . ALA A 1 93 ? -2.945 -12.686 -15.485 1.00 86.81 93 ALA A N 1
ATOM 741 C CA . ALA A 1 93 ? -3.914 -13.218 -14.527 1.00 86.81 93 ALA A CA 1
ATOM 742 C C . ALA A 1 93 ? -5.350 -13.225 -15.083 1.00 86.81 93 ALA A C 1
ATOM 744 O O . ALA A 1 93 ? -6.121 -14.145 -14.814 1.00 86.81 93 ALA A O 1
ATOM 745 N N . ALA A 1 94 ? -5.730 -12.219 -15.875 1.00 82.31 94 ALA A N 1
ATOM 746 C CA . ALA A 1 94 ? -7.034 -12.192 -16.531 1.00 82.31 94 ALA A CA 1
ATOM 747 C C . ALA A 1 94 ? -7.159 -13.292 -17.599 1.00 82.31 94 ALA A C 1
ATOM 749 O O . ALA A 1 94 ? -8.192 -13.959 -17.678 1.00 82.31 94 ALA A O 1
ATOM 750 N N . ARG A 1 95 ? -6.100 -13.520 -18.388 1.00 82.38 95 ARG A N 1
ATOM 751 C CA . ARG A 1 95 ? -6.057 -14.585 -19.403 1.00 82.38 95 ARG A CA 1
ATOM 752 C C . ARG A 1 95 ? -6.162 -15.977 -18.781 1.00 82.38 95 ARG A C 1
ATOM 754 O O . ARG A 1 95 ? -6.979 -16.771 -19.233 1.00 82.38 95 ARG A O 1
ATOM 761 N N . SER A 1 96 ? -5.413 -16.246 -17.713 1.00 80.38 96 SER A N 1
ATOM 762 C CA . SER A 1 96 ? -5.441 -17.549 -17.034 1.00 80.38 96 SER A CA 1
ATOM 763 C C . SER A 1 96 ? -6.766 -17.846 -16.323 1.00 80.38 96 SER A C 1
ATOM 765 O O . SER A 1 96 ? -7.152 -19.005 -16.194 1.00 80.38 96 SER A O 1
ATOM 767 N N . ARG A 1 97 ? -7.494 -16.813 -15.875 1.00 77.69 97 ARG A N 1
ATOM 768 C CA . ARG A 1 97 ? -8.853 -16.967 -15.326 1.00 77.69 97 ARG A CA 1
ATOM 769 C C . ARG A 1 97 ? -9.87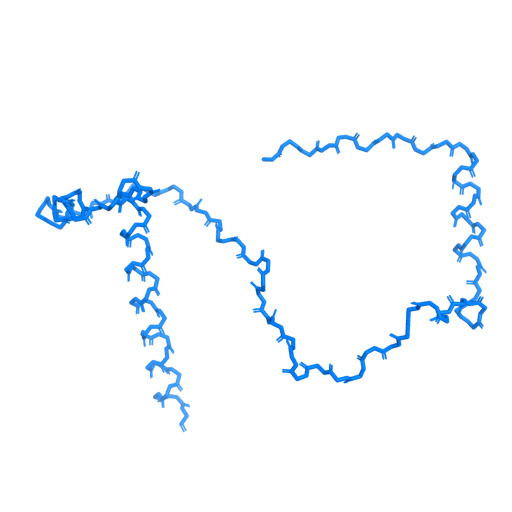5 -17.307 -16.404 1.00 77.69 97 ARG A C 1
ATOM 771 O O . ARG A 1 97 ? -10.762 -18.104 -16.140 1.00 77.69 97 ARG A O 1
ATOM 778 N N . ARG A 1 98 ? -9.738 -16.731 -17.603 1.00 72.31 98 ARG A N 1
ATOM 779 C CA . ARG A 1 98 ? -10.615 -17.027 -18.747 1.00 72.31 98 ARG A CA 1
ATOM 780 C C . ARG A 1 98 ? -10.403 -18.426 -19.318 1.00 72.31 98 ARG A C 1
ATOM 782 O O . ARG A 1 98 ? -11.355 -19.000 -19.804 1.00 72.31 98 ARG A O 1
ATOM 789 N N . SER A 1 99 ? -9.190 -18.972 -19.252 1.00 71.31 99 SER A N 1
ATOM 790 C CA . SER A 1 99 ? -8.908 -20.331 -19.737 1.00 71.31 99 SER A CA 1
ATOM 791 C C . SER A 1 99 ? -9.329 -21.445 -18.768 1.00 71.31 99 SER A C 1
ATOM 793 O O . SER A 1 99 ? -9.177 -22.615 -19.098 1.00 71.31 99 SER A O 1
ATOM 795 N N . ARG A 1 100 ? -9.745 -21.102 -17.541 1.00 61.81 100 ARG A N 1
ATOM 796 C CA . ARG A 1 100 ? -10.179 -22.046 -16.491 1.00 61.81 100 ARG A CA 1
ATOM 797 C C . ARG A 1 100 ? -11.699 -22.066 -16.280 1.00 61.81 100 ARG A C 1
ATOM 799 O O . ARG A 1 100 ? -12.159 -22.841 -15.448 1.00 61.81 100 ARG A O 1
ATOM 806 N N . ALA A 1 101 ? -12.426 -21.185 -16.960 1.00 53.41 101 ALA A N 1
ATOM 807 C CA . ALA A 1 101 ? -13.884 -21.130 -16.998 1.00 53.41 101 ALA A CA 1
ATOM 808 C C . ALA A 1 101 ? -14.358 -21.735 -18.320 1.00 53.41 101 ALA A C 1
ATOM 810 O O . ALA A 1 101 ? -15.430 -22.370 -18.302 1.00 53.41 101 ALA A O 1
#

pLDDT: mean 85.62, std 11.07, range [44.38, 96.38]

Solvent-accessible surface area (backbone atoms only — not comparable to full-atom values): 6841 Å² total; per-residue (Å²): 130,86,76,78,81,75,77,82,79,52,73,67,56,52,54,50,50,54,53,59,72,67,54,57,74,91,75,61,85,48,87,90,62,68,84,81,84,81,62,87,84,65,68,85,66,78,82,68,69,84,83,83,79,94,73,96,76,91,74,60,68,67,63,55,50,49,39,57,72,68,45,57,100,89,50,58,40,69,60,53,54,55,49,54,54,49,54,52,53,51,55,51,55,53,51,57,54,60,77,73,109